Protein AF-A0A535MTD7-F1 (afdb_monomer)

Foldseek 3Di:
DDDDPDPDDPPDDDPDDPDDDDDDDDDDDDPVLVVVLVVVVVVDDDRPSVVD

Mean predicted aligned error: 8.39 Å

pLDDT: mean 83.59, std 11.64, range [61.34, 97.25]

Radius of gyration: 18.54 Å; Cα contacts (8 Å, |Δi|>4): 9; chains: 1; bounding box: 46×16×38 Å

Sequence (52 aa):
MLVVTTENVPGQRVRDVKGQVFGVVVRSRGLGGNIMAGLRSLAGGEITEYTQ

Structure (mmCIF, N/CA/C/O backbone):
data_AF-A0A535MTD7-F1
#
_entry.id   AF-A0A535MTD7-F1
#
loop_
_atom_site.group_PDB
_atom_site.id
_atom_site.type_symbol
_atom_site.label_atom_id
_atom_site.label_alt_id
_atom_site.label_comp_id
_atom_site.label_asym_id
_atom_site.label_entity_id
_atom_site.label_seq_id
_atom_site.pdbx_PDB_ins_code
_atom_site.Cartn_x
_atom_site.Cartn_y
_atom_site.Cartn_z
_atom_site.occupancy
_atom_site.B_iso_or_equiv
_atom_site.auth_seq_id
_atom_site.auth_comp_id
_atom_site.auth_asym_id
_atom_site.auth_atom_id
_atom_site.pdbx_PDB_model_num
ATOM 1 N N . MET A 1 1 ? -9.023 10.880 1.337 1.00 85.56 1 MET A N 1
ATOM 2 C CA . MET A 1 1 ? -9.142 9.408 1.397 1.00 85.56 1 MET A CA 1
ATOM 3 C C . MET A 1 1 ? -8.129 8.912 2.411 1.00 85.56 1 MET A C 1
ATOM 5 O O . MET A 1 1 ? -6.971 9.281 2.282 1.00 85.56 1 MET A O 1
ATOM 9 N N . LEU A 1 2 ? -8.55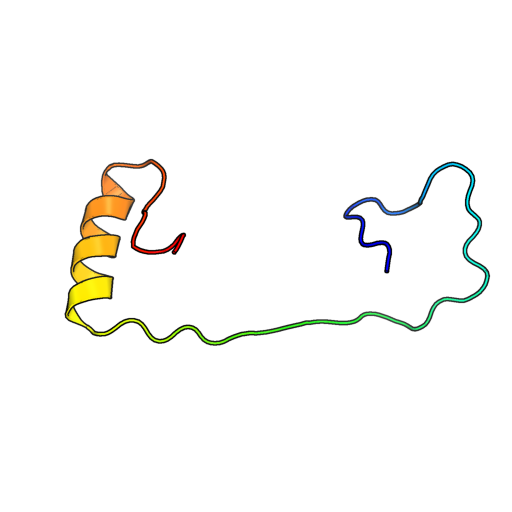7 8.170 3.433 1.00 92.50 2 LEU A N 1
ATOM 10 C CA . LEU A 1 2 ? -7.648 7.578 4.417 1.00 92.50 2 LEU A CA 1
ATOM 11 C C . LEU A 1 2 ? -7.258 6.179 3.930 1.00 92.50 2 LEU A C 1
ATOM 13 O O . LEU A 1 2 ? -8.142 5.375 3.652 1.00 92.50 2 LEU A O 1
ATOM 17 N N . VAL A 1 3 ? -5.959 5.910 3.813 1.00 95.12 3 VAL A N 1
ATOM 18 C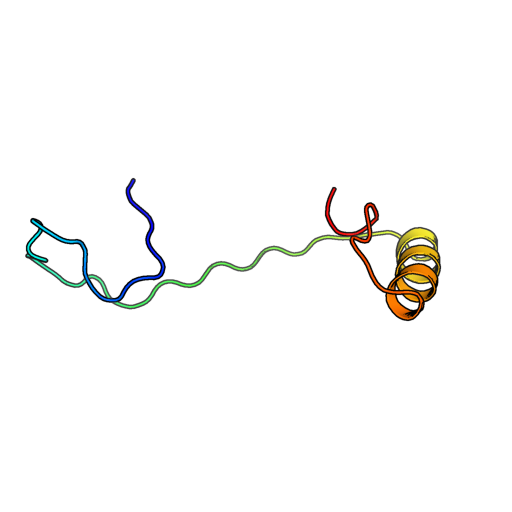 CA . VAL A 1 3 ? -5.417 4.597 3.441 1.00 95.12 3 VAL A CA 1
ATOM 19 C C . VAL A 1 3 ? -4.492 4.163 4.562 1.00 95.12 3 VAL A C 1
ATOM 21 O O . VAL A 1 3 ? -3.570 4.892 4.920 1.00 95.12 3 VAL A O 1
ATOM 24 N N . VAL A 1 4 ? -4.769 3.001 5.136 1.00 96.12 4 VAL A N 1
ATOM 25 C CA . VAL A 1 4 ? -3.991 2.430 6.234 1.00 96.12 4 VAL A CA 1
ATOM 26 C C . VAL A 1 4 ? -3.647 0.988 5.901 1.00 96.12 4 VAL A C 1
ATOM 28 O O . VAL A 1 4 ? -4.395 0.310 5.203 1.00 96.12 4 VAL A O 1
ATOM 31 N N . THR A 1 5 ? -2.509 0.526 6.403 1.00 96.88 5 THR A N 1
ATOM 32 C CA . THR A 1 5 ? -2.104 -0.885 6.348 1.00 96.88 5 THR A CA 1
ATOM 33 C C . THR A 1 5 ? -2.588 -1.671 7.569 1.00 96.88 5 THR A C 1
ATOM 35 O O . THR A 1 5 ? -2.368 -2.875 7.649 1.00 96.88 5 THR A O 1
ATOM 38 N N . THR A 1 6 ? -3.231 -1.001 8.532 1.00 95.69 6 THR A N 1
ATOM 39 C CA . THR A 1 6 ? -3.815 -1.618 9.723 1.00 95.69 6 THR A CA 1
ATOM 40 C C . THR A 1 6 ? -5.211 -2.157 9.430 1.00 95.69 6 THR A C 1
ATOM 42 O O . THR A 1 6 ? -5.979 -1.545 8.694 1.00 95.69 6 THR A O 1
ATOM 45 N N . GLU A 1 7 ? -5.568 -3.266 10.079 1.00 93.81 7 GLU A N 1
ATOM 46 C CA . GLU A 1 7 ? -6.894 -3.897 9.971 1.00 93.81 7 GLU A CA 1
ATOM 47 C C . GLU A 1 7 ? -8.039 -2.929 10.329 1.00 93.81 7 GLU A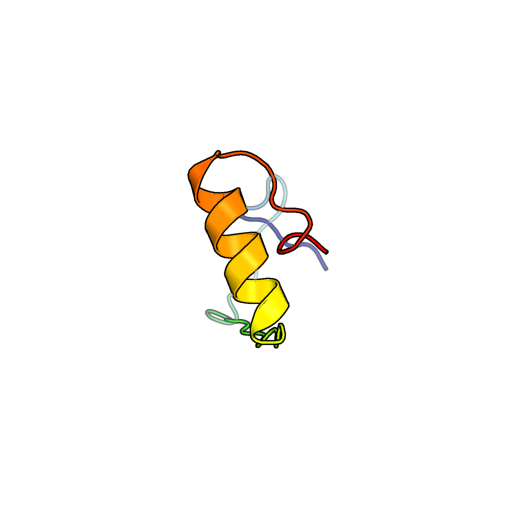 C 1
ATOM 49 O O . GLU A 1 7 ? -9.096 -2.918 9.705 1.00 93.81 7 GLU A O 1
ATOM 54 N N . ASN A 1 8 ? -7.826 -2.101 11.357 1.00 94.94 8 ASN A N 1
ATOM 55 C CA . ASN A 1 8 ? -8.814 -1.166 11.887 1.00 94.94 8 ASN A CA 1
ATOM 56 C C . ASN A 1 8 ? -8.199 0.222 12.090 1.00 94.94 8 ASN A C 1
ATOM 58 O O . ASN A 1 8 ? -6.987 0.362 12.280 1.00 94.94 8 ASN A O 1
ATOM 62 N N . VAL A 1 9 ? -9.052 1.248 12.093 1.00 96.19 9 VAL A N 1
ATOM 63 C CA . VAL A 1 9 ? -8.669 2.637 12.373 1.00 96.19 9 VAL A CA 1
ATOM 64 C C . VAL A 1 9 ? -9.134 3.004 13.790 1.00 96.19 9 VAL A C 1
ATOM 66 O O . VAL A 1 9 ? -10.340 2.975 14.049 1.00 96.19 9 VAL A O 1
ATOM 69 N N . PRO A 1 10 ? -8.226 3.362 14.718 1.00 95.31 10 PRO A N 1
ATOM 70 C CA . PRO A 1 10 ? -8.604 3.766 16.071 1.00 95.31 10 PRO A CA 1
ATOM 71 C C . PRO A 1 10 ? -9.609 4.927 16.082 1.00 95.31 10 PRO A C 1
ATOM 73 O O . PRO A 1 10 ? -9.474 5.889 15.328 1.00 95.31 10 PRO A O 1
ATOM 76 N N . GLY A 1 11 ? -10.630 4.837 16.939 1.00 96.12 11 GLY A N 1
ATOM 77 C CA . GLY A 1 11 ? -11.679 5.860 17.057 1.00 96.12 11 GLY A CA 1
ATOM 78 C C . GLY A 1 11 ? -12.696 5.882 15.909 1.00 96.12 11 GLY A C 1
ATOM 79 O O . GLY A 1 11 ? -13.607 6.706 15.924 1.00 96.12 11 GLY A O 1
ATOM 80 N N . GLN A 1 12 ? -12.579 4.977 14.935 1.00 95.69 12 GLN A N 1
ATOM 81 C CA . GLN A 1 12 ? -13.508 4.851 13.815 1.00 95.69 12 GLN A CA 1
ATOM 82 C C . GLN A 1 12 ? -14.217 3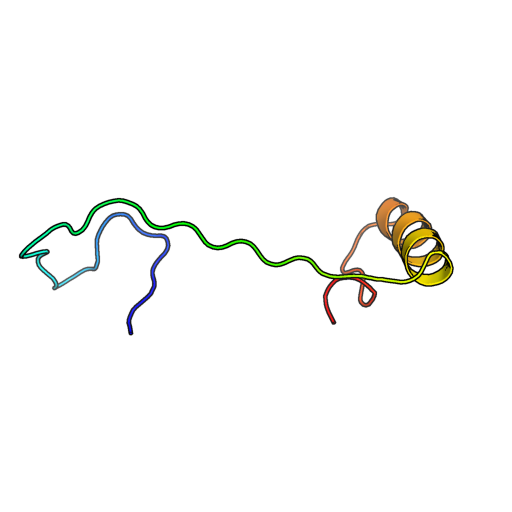.495 13.853 1.00 95.69 12 GLN A C 1
ATOM 84 O O . GLN A 1 12 ? -13.673 2.498 14.325 1.00 95.69 12 GLN A O 1
ATOM 89 N N . ARG A 1 13 ? -15.445 3.448 13.326 1.00 95.62 13 ARG A N 1
ATOM 90 C CA . ARG A 1 13 ? -16.205 2.205 13.135 1.00 95.62 13 ARG A CA 1
ATOM 91 C C . ARG A 1 13 ? -16.563 2.047 11.664 1.00 95.62 13 ARG A C 1
ATOM 93 O O . ARG A 1 13 ? -17.223 2.916 11.095 1.00 95.62 13 ARG A O 1
ATOM 100 N N . VAL A 1 14 ? -16.173 0.921 11.072 1.00 95.12 14 VAL A N 1
ATOM 101 C CA . VAL A 1 14 ? -16.569 0.550 9.708 1.00 95.12 14 VAL A CA 1
ATOM 102 C C . VAL A 1 14 ? -18.084 0.332 9.682 1.00 95.12 14 VAL A C 1
ATOM 104 O O . VAL A 1 14 ? -18.604 -0.497 10.425 1.00 95.12 14 VAL A O 1
ATOM 107 N N . ARG A 1 15 ? -18.801 1.111 8.864 1.00 97.00 15 ARG A N 1
ATOM 108 C CA . ARG A 1 15 ? -20.255 0.950 8.667 1.00 97.00 15 ARG A CA 1
ATOM 109 C C . ARG A 1 15 ? -20.597 -0.066 7.583 1.00 97.00 15 ARG A C 1
ATOM 111 O O . ARG A 1 15 ? -21.665 -0.658 7.647 1.00 97.00 15 ARG A O 1
ATOM 118 N N . ASP A 1 16 ? -19.724 -0.221 6.592 1.00 97.25 16 ASP A N 1
ATOM 119 C CA . ASP A 1 16 ? -19.954 -1.078 5.433 1.00 97.25 16 ASP A CA 1
ATOM 120 C C . ASP A 1 16 ? -18.617 -1.483 4.794 1.00 97.25 16 ASP A C 1
ATOM 122 O O . ASP A 1 16 ? -17.680 -0.679 4.756 1.00 97.25 16 ASP A O 1
ATOM 126 N N . VAL A 1 17 ? -18.537 -2.715 4.290 1.00 96.50 17 VAL A N 1
ATOM 127 C CA . VAL A 1 17 ? -17.348 -3.289 3.650 1.00 96.50 17 VAL A CA 1
ATOM 128 C C . VAL A 1 17 ? -17.634 -3.462 2.164 1.00 96.50 17 VAL A C 1
ATOM 130 O O . VAL A 1 17 ? -18.496 -4.236 1.766 1.00 96.50 17 VAL A O 1
ATOM 133 N N . LYS A 1 18 ? -16.876 -2.754 1.324 1.00 96.69 18 LYS A N 1
ATOM 134 C CA . LYS A 1 18 ? -17.071 -2.744 -0.136 1.00 96.69 18 LYS A CA 1
ATOM 135 C C . LYS A 1 18 ? -16.341 -3.870 -0.881 1.00 96.69 18 LYS A C 1
ATOM 137 O O . LYS A 1 18 ? -16.409 -3.927 -2.104 1.00 96.69 18 LYS A O 1
ATOM 142 N N . GLY A 1 19 ? -15.670 -4.761 -0.155 1.00 96.00 19 GLY A N 1
ATOM 143 C CA . GLY A 1 19 ? -14.840 -5.827 -0.715 1.00 96.00 19 GLY A CA 1
ATOM 144 C C . GLY A 1 19 ? -13.388 -5.402 -0.949 1.00 96.00 19 GLY A C 1
ATOM 145 O O . GLY A 1 19 ? -12.992 -4.272 -0.662 1.00 96.00 19 GLY A O 1
ATOM 146 N N . GLN A 1 20 ? -12.581 -6.345 -1.435 1.00 96.00 20 GLN A N 1
ATOM 147 C CA . GLN A 1 20 ? -11.158 -6.140 -1.685 1.00 96.00 20 GLN A CA 1
ATOM 148 C C . GLN A 1 20 ? -10.926 -5.379 -2.993 1.00 96.00 20 GLN A C 1
ATOM 150 O O . GLN A 1 20 ? -11.575 -5.639 -4.004 1.00 96.00 20 GLN A O 1
ATOM 155 N N . VAL A 1 21 ? -9.952 -4.472 -2.977 1.00 95.88 21 VAL A N 1
ATOM 156 C CA . VAL A 1 21 ? -9.475 -3.755 -4.163 1.00 95.88 21 VAL A CA 1
ATOM 157 C C . VAL A 1 21 ? -8.002 -4.071 -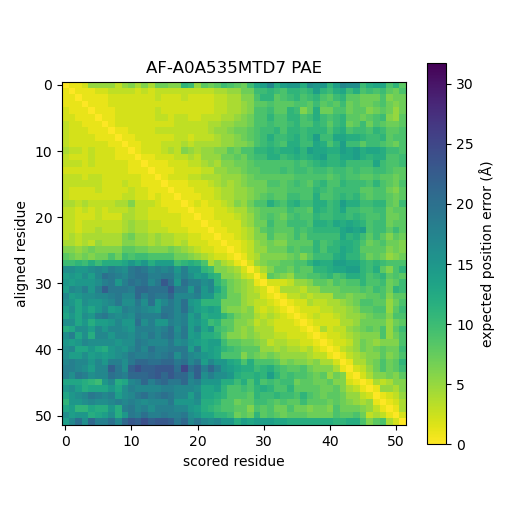4.398 1.00 95.88 21 VAL A C 1
ATOM 159 O O . VAL A 1 21 ? -7.256 -4.310 -3.448 1.00 95.88 21 VAL A O 1
ATOM 162 N N . PHE A 1 22 ? -7.576 -4.067 -5.659 1.00 96.56 22 PHE A N 1
ATOM 163 C CA . PHE A 1 22 ? -6.175 -4.226 -6.041 1.00 96.56 22 PHE A CA 1
ATOM 164 C C . PHE A 1 22 ? -5.801 -3.185 -7.099 1.00 96.56 22 PHE A C 1
ATOM 166 O O . PHE A 1 22 ? -6.640 -2.760 -7.892 1.00 96.56 22 PHE A O 1
ATOM 173 N N . GLY A 1 23 ? -4.539 -2.760 -7.095 1.00 94.94 23 GLY A N 1
ATOM 174 C CA . GLY A 1 23 ? -3.985 -1.832 -8.076 1.00 94.94 23 GLY A CA 1
ATOM 175 C C . GLY A 1 23 ? -2.687 -2.387 -8.643 1.00 94.94 23 GLY A C 1
ATOM 176 O O . GLY A 1 23 ? -1.860 -2.907 -7.898 1.00 94.94 23 GLY A O 1
ATOM 177 N N . VAL A 1 24 ? -2.511 -2.282 -9.960 1.00 94.44 24 VAL A N 1
ATOM 178 C CA . VAL A 1 24 ? -1.301 -2.712 -10.672 1.00 94.44 24 VAL A CA 1
ATOM 179 C C . VAL A 1 24 ? -0.862 -1.582 -11.594 1.00 94.44 24 VAL A C 1
ATOM 181 O O . VAL A 1 24 ? -1.684 -0.976 -12.277 1.00 94.44 24 VAL A O 1
ATOM 184 N N . VAL A 1 25 ? 0.440 -1.306 -11.621 1.00 89.25 25 VAL A N 1
ATOM 185 C CA . VAL A 1 25 ? 1.062 -0.368 -12.559 1.00 89.25 25 VAL A CA 1
ATOM 186 C C . VAL A 1 25 ? 2.255 -1.043 -13.222 1.00 89.25 25 VAL A C 1
ATOM 188 O O . VAL A 1 25 ? 3.052 -1.699 -12.554 1.00 89.25 25 VAL A O 1
ATOM 191 N N . VAL A 1 26 ? 2.391 -0.874 -14.536 1.00 84.81 26 VAL A N 1
ATOM 192 C CA . VAL A 1 26 ? 3.570 -1.324 -15.283 1.00 84.81 26 VAL A CA 1
ATOM 193 C C . VAL A 1 26 ? 4.530 -0.147 -15.408 1.00 84.81 26 VAL A C 1
ATOM 195 O O . VAL A 1 26 ? 4.155 0.909 -15.914 1.00 84.81 26 VAL A O 1
ATOM 198 N N . ARG A 1 27 ? 5.775 -0.317 -14.956 1.00 79.81 27 ARG A N 1
ATOM 199 C CA . ARG A 1 27 ? 6.854 0.654 -15.180 1.00 79.81 27 ARG A CA 1
ATOM 200 C C . ARG A 1 27 ? 7.807 0.091 -16.233 1.00 79.81 27 ARG A C 1
ATOM 202 O O . ARG A 1 27 ? 8.456 -0.920 -15.985 1.00 79.81 27 ARG A O 1
ATOM 209 N N . SER A 1 28 ? 7.886 0.731 -17.403 1.00 73.62 28 SER A N 1
ATOM 210 C CA . SER A 1 28 ? 8.896 0.399 -18.417 1.00 73.62 28 SER A CA 1
ATOM 211 C C . SER A 1 28 ? 10.193 1.134 -18.098 1.00 73.62 28 SER A C 1
ATOM 213 O O . SER A 1 28 ? 10.196 2.349 -17.912 1.00 73.62 28 SER A O 1
ATOM 215 N N . ARG A 1 29 ? 11.297 0.396 -18.025 1.00 68.62 29 ARG A N 1
ATOM 216 C CA . ARG A 1 29 ? 12.654 0.930 -17.896 1.00 68.62 29 ARG A CA 1
ATOM 217 C C . ARG A 1 29 ? 13.448 0.261 -19.010 1.00 68.62 29 ARG A C 1
ATOM 219 O O . ARG A 1 29 ? 13.400 -0.960 -19.143 1.00 68.62 29 ARG A O 1
ATOM 226 N N . GLY A 1 30 ? 14.063 1.051 -19.890 1.00 75.38 30 GLY A N 1
ATOM 227 C CA . GLY A 1 30 ? 14.780 0.522 -21.055 1.00 75.38 30 GLY A CA 1
ATOM 228 C C . GLY A 1 30 ? 15.862 -0.492 -20.657 1.00 75.38 30 GLY A C 1
ATOM 229 O O . GLY A 1 30 ? 16.338 -0.482 -19.522 1.00 75.38 30 GLY A O 1
ATOM 230 N N . LEU A 1 31 ? 16.277 -1.351 -21.595 1.00 73.38 31 LEU A N 1
ATOM 231 C CA . LEU A 1 31 ? 17.202 -2.469 -21.346 1.00 73.38 31 LEU A CA 1
ATOM 232 C C . LEU A 1 31 ? 18.469 -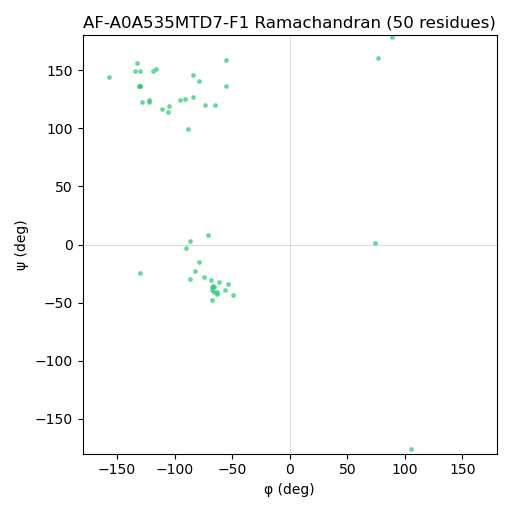2.058 -20.567 1.00 73.38 31 LEU A C 1
ATOM 234 O O . LEU A 1 31 ? 18.850 -2.735 -19.617 1.00 73.38 31 LEU A O 1
ATOM 238 N N . GLY A 1 32 ? 19.079 -0.918 -20.915 1.00 74.50 32 GLY A N 1
ATOM 239 C CA . GLY A 1 32 ? 20.278 -0.410 -20.235 1.00 74.50 32 GLY A CA 1
ATOM 240 C C . GLY A 1 32 ? 20.048 -0.004 -18.774 1.00 74.50 32 GLY A C 1
ATOM 241 O O . GLY A 1 32 ? 20.899 -0.266 -17.926 1.00 74.50 32 GLY A O 1
ATOM 242 N N . GLY A 1 33 ? 18.878 0.563 -18.458 1.00 72.19 33 GLY A N 1
ATOM 243 C CA . GLY A 1 33 ? 18.512 0.941 -17.090 1.00 72.19 33 GLY A CA 1
ATOM 244 C C . GLY A 1 33 ? 18.312 -0.276 -16.187 1.00 72.19 33 GLY A C 1
ATOM 245 O O . GLY A 1 33 ? 18.778 -0.275 -15.053 1.00 72.19 33 GLY A O 1
ATOM 246 N N . ASN A 1 34 ? 17.712 -1.351 -16.713 1.00 73.94 34 ASN A N 1
ATOM 247 C CA . ASN A 1 34 ? 17.515 -2.597 -15.961 1.00 73.94 34 ASN A CA 1
ATOM 248 C C . ASN A 1 34 ? 18.835 -3.318 -15.659 1.00 73.94 34 ASN A C 1
ATOM 250 O O . ASN A 1 34 ? 18.989 -3.879 -14.578 1.00 73.94 34 ASN A O 1
ATOM 254 N N . ILE A 1 35 ? 19.803 -3.284 -16.583 1.00 77.69 35 ILE A N 1
ATOM 255 C CA . ILE A 1 35 ? 21.124 -3.902 -16.373 1.00 77.69 35 ILE A CA 1
ATOM 256 C C . ILE A 1 35 ? 21.895 -3.158 -15.275 1.00 77.69 35 ILE A C 1
ATOM 258 O O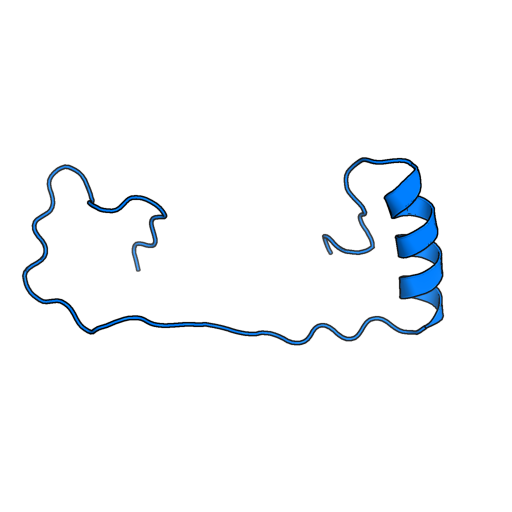 . ILE A 1 35 ? 22.404 -3.781 -14.344 1.00 77.69 35 ILE A O 1
ATOM 262 N N . MET A 1 36 ? 21.945 -1.825 -15.342 1.00 74.12 36 MET A N 1
ATOM 263 C CA . MET A 1 36 ? 22.646 -1.008 -14.347 1.00 74.12 36 MET A CA 1
ATOM 264 C C . MET A 1 36 ? 21.990 -1.096 -12.962 1.00 74.12 36 MET A C 1
ATOM 266 O O . MET A 1 36 ? 22.684 -1.237 -11.954 1.00 74.12 36 MET A O 1
ATOM 270 N N . ALA A 1 37 ? 20.657 -1.096 -12.915 1.00 72.81 37 ALA A N 1
ATOM 271 C CA . ALA A 1 37 ? 19.900 -1.275 -11.683 1.00 72.81 37 ALA A CA 1
ATOM 272 C C . ALA A 1 37 ? 20.067 -2.692 -11.099 1.00 72.81 37 ALA A C 1
ATOM 274 O O . ALA A 1 37 ? 20.172 -2.845 -9.883 1.00 72.81 37 ALA A O 1
ATOM 275 N N . GLY A 1 38 ? 20.177 -3.728 -11.940 1.00 76.38 38 GLY A N 1
ATOM 276 C CA . GLY A 1 38 ? 20.484 -5.099 -11.519 1.00 76.38 38 GLY A CA 1
ATOM 277 C C . GLY A 1 38 ? 21.866 -5.236 -10.872 1.00 76.38 38 GLY A C 1
ATOM 278 O O . GLY A 1 38 ? 21.987 -5.849 -9.814 1.00 76.38 38 GLY A O 1
ATOM 279 N N . LEU A 1 39 ? 22.894 -4.596 -11.440 1.00 78.31 39 LEU A N 1
ATOM 280 C CA . LEU A 1 39 ? 24.236 -4.563 -10.841 1.00 78.31 39 LEU A CA 1
ATOM 281 C C . LEU A 1 39 ? 24.239 -3.842 -9.484 1.00 78.31 39 LEU A C 1
ATOM 283 O O . LEU A 1 39 ? 24.853 -4.321 -8.533 1.00 78.31 39 LEU A O 1
ATOM 287 N N . ARG A 1 40 ? 23.508 -2.726 -9.370 1.00 71.94 40 ARG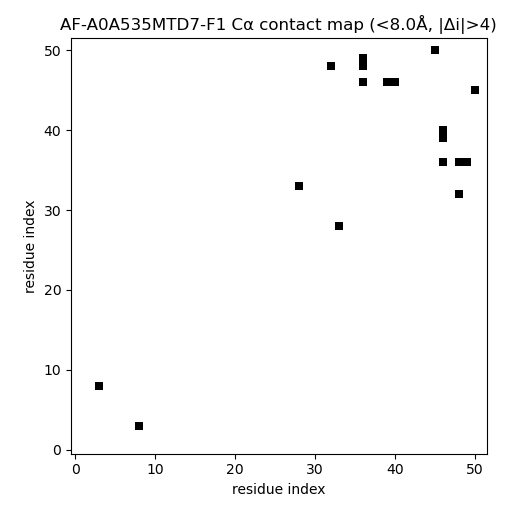 A N 1
ATOM 288 C CA . ARG A 1 40 ? 23.350 -1.988 -8.104 1.00 71.94 40 ARG A CA 1
ATOM 289 C C . ARG A 1 40 ? 22.531 -2.757 -7.066 1.00 71.94 40 ARG A C 1
ATOM 291 O O . ARG A 1 40 ? 22.818 -2.650 -5.879 1.00 71.94 40 ARG A O 1
ATOM 298 N N . SER A 1 41 ? 21.584 -3.592 -7.500 1.00 74.19 41 SER A N 1
ATOM 299 C CA . SER A 1 41 ? 20.770 -4.435 -6.608 1.00 74.19 41 SER A CA 1
ATOM 300 C C . SER A 1 41 ? 21.599 -5.431 -5.800 1.00 74.19 41 SER A C 1
ATOM 302 O O . SER A 1 41 ? 21.244 -5.740 -4.667 1.00 74.19 41 SER A O 1
ATOM 304 N N . LEU A 1 42 ? 22.710 -5.920 -6.359 1.00 77.06 42 LEU A N 1
ATOM 305 C CA . LEU A 1 42 ? 23.590 -6.883 -5.690 1.00 77.06 42 LEU A CA 1
ATOM 306 C C . LEU A 1 42 ? 24.439 -6.249 -4.580 1.00 77.06 42 LEU A C 1
ATOM 308 O O . LEU A 1 42 ? 24.799 -6.932 -3.626 1.00 77.06 42 LEU A O 1
ATOM 312 N N . ALA A 1 43 ? 24.749 -4.955 -4.692 1.00 76.38 43 ALA A N 1
ATOM 313 C CA . ALA A 1 43 ? 25.520 -4.217 -3.690 1.00 76.38 43 ALA A CA 1
ATOM 314 C C . ALA A 1 43 ? 24.676 -3.807 -2.465 1.00 76.38 43 ALA A C 1
ATOM 316 O O . ALA A 1 43 ? 25.236 -3.468 -1.424 1.00 76.38 43 ALA A O 1
ATOM 317 N N . GLY A 1 44 ? 23.343 -3.883 -2.576 1.00 68.44 44 GLY A N 1
ATOM 318 C CA . GLY A 1 44 ? 22.402 -3.497 -1.528 1.00 68.44 44 GLY A CA 1
ATOM 319 C C . GLY A 1 44 ? 22.229 -1.980 -1.393 1.00 68.44 44 GLY A C 1
ATOM 320 O O . GLY A 1 44 ? 23.058 -1.188 -1.833 1.00 68.44 44 GLY A O 1
ATOM 321 N N . GLY A 1 45 ? 21.121 -1.573 -0.773 1.00 73.81 45 GLY A N 1
ATOM 322 C CA . GLY A 1 45 ? 20.747 -0.166 -0.602 1.00 73.81 45 GLY A CA 1
ATOM 323 C C . GLY A 1 45 ? 19.617 0.282 -1.528 1.00 73.81 45 GLY A C 1
ATOM 324 O O . GLY A 1 45 ? 19.008 -0.518 -2.239 1.00 73.81 45 GLY A O 1
ATOM 325 N N . GLU A 1 46 ? 19.298 1.574 -1.476 1.00 72.50 46 GLU A N 1
ATOM 326 C CA . GLU A 1 46 ? 18.265 2.161 -2.323 1.00 72.50 46 GLU A CA 1
ATOM 327 C C . GLU A 1 46 ? 18.774 2.292 -3.764 1.00 72.50 46 GLU A C 1
ATOM 329 O O . GLU A 1 46 ? 19.759 2.978 -4.039 1.00 72.50 46 GLU A O 1
ATOM 334 N N . ILE A 1 47 ? 18.093 1.635 -4.699 1.00 73.12 47 ILE A N 1
ATOM 335 C CA . ILE A 1 47 ? 18.410 1.733 -6.121 1.00 73.12 47 ILE A CA 1
ATOM 336 C C . ILE A 1 47 ? 17.621 2.918 -6.657 1.00 73.12 47 ILE A C 1
ATOM 338 O O . ILE A 1 47 ? 16.431 2.792 -6.940 1.00 73.12 47 ILE A O 1
ATOM 342 N N . THR A 1 48 ? 18.279 4.067 -6.798 1.00 67.44 48 THR A N 1
ATOM 343 C CA . THR A 1 48 ? 17.676 5.291 -7.355 1.00 67.44 48 THR A CA 1
ATOM 344 C C . THR A 1 48 ? 17.051 5.028 -8.726 1.00 67.44 48 THR A C 1
ATOM 346 O O . THR A 1 48 ? 15.993 5.558 -9.057 1.00 67.44 48 THR A O 1
ATOM 349 N N . GLU A 1 49 ? 17.657 4.124 -9.498 1.00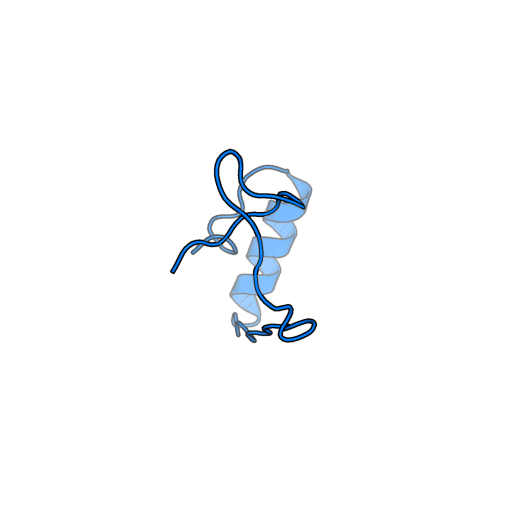 66.00 49 GLU A N 1
ATOM 350 C CA . GLU A 1 49 ? 17.135 3.614 -10.756 1.00 66.00 49 GLU A CA 1
ATOM 351 C C . GLU A 1 49 ? 15.923 2.683 -10.607 1.00 66.00 49 GLU A C 1
ATOM 353 O O . GLU A 1 49 ? 15.520 2.132 -11.618 1.00 66.00 49 GLU A O 1
ATOM 358 N N . TYR A 1 50 ? 15.311 2.506 -9.436 1.00 66.56 50 TYR A N 1
ATOM 359 C CA . TYR A 1 50 ? 13.991 1.886 -9.243 1.00 66.56 50 TYR A CA 1
ATOM 360 C C . TYR A 1 50 ? 13.062 2.734 -8.363 1.00 66.56 50 TYR A C 1
ATOM 362 O O . TYR A 1 50 ? 11.841 2.620 -8.505 1.00 66.56 50 TYR A O 1
ATOM 370 N N . THR A 1 51 ? 13.605 3.589 -7.489 1.00 67.31 51 THR A N 1
ATOM 371 C CA . THR A 1 51 ? 12.806 4.474 -6.627 1.00 67.31 51 THR A CA 1
ATOM 372 C C . THR A 1 51 ? 12.335 5.763 -7.300 1.00 67.31 51 THR A C 1
ATOM 374 O O . THR A 1 51 ? 11.302 6.285 -6.878 1.00 67.31 51 THR A O 1
ATOM 377 N N . GLN A 1 52 ? 12.998 6.240 -8.364 1.00 61.34 52 GLN A N 1
ATOM 378 C CA . GLN A 1 52 ? 12.502 7.338 -9.218 1.00 61.34 52 GLN A CA 1
ATOM 379 C C . GLN A 1 52 ? 11.693 6.805 -10.406 1.00 61.34 52 GLN A C 1
ATOM 381 O O . GLN A 1 52 ? 10.562 7.288 -10.622 1.00 61.34 52 GLN A O 1
#

Solvent-accessible surface area (backbone atoms only — not comparable to full-atom values): 3937 Å² total; per-residue (Å²): 136,92,84,73,95,58,98,69,57,89,100,62,77,88,88,76,82,92,72,90,83,88,88,88,85,89,81,90,65,61,73,70,53,50,54,56,39,51,60,48,58,76,74,57,80,88,50,63,80,71,76,111

Secondary structure (DSSP, 8-state):
----SSSS-TT-------------------HHHHHHHHHHHHH-S--HHHH-